Protein AF-A0A812MDK9-F1 (afdb_monomer_lite)

Sequence (160 aa):
MVHLILVFAVFWLPCDARPSPKYFSSGDKAKYAACGFDVWAAVNSIGFAGLSINAASKECKGADSPLKKTVCASAVAGTHAALADVASFLSSSASDCAKDLNNQAYCAADSSGLVSGLANIATASAAMHAVCEKSAARFSVKSELGIDVRRLTELRRLQQ

Secondary structure (DSSP, 8-state):
-HHHHHHHHHHHGGGS-PPPPS---HHHHHHHHHHHHHHHHHHHHHHHHHHHHHHHHHHTTT--SHHHHHHHHHHHHHHHHHHHHHHHHHHHHHHHSSSS--HHHHHHHHHHHHHHHHHHHHHHHHHHHHHHHHHHHHHHHHHHTT--HHHHHHHHHTT-

Foldseek 3Di:
DVVVVVCCCVLVVVVPDPDDPPDDDPVLVVLQVLLVVLSVLLVVLVVQLVVLVVQLVVLVPPPPDPLSVLLNLLSVLSNLLSVLSNQLSVLSSVQSVDPDHDVVSNVSNVVSNVSSVVSVVSNVVSVVVSVVVVVVVVVVVCVVVVVPPVVVVVVVVVVD

Structure (mmCIF, N/CA/C/O backbone):
data_AF-A0A812MDK9-F1
#
_entry.id   AF-A0A812MDK9-F1
#
loop_
_atom_site.group_PDB
_atom_site.id
_atom_site.type_symbol
_atom_site.label_atom_id
_atom_site.label_alt_id
_atom_site.label_comp_id
_atom_site.label_asym_id
_atom_site.label_entity_id
_atom_site.label_seq_id
_atom_site.pdbx_PDB_ins_code
_atom_site.Cartn_x
_atom_site.Cartn_y
_atom_site.Cartn_z
_atom_site.occupancy
_atom_site.B_iso_or_equiv
_atom_site.auth_seq_id
_atom_site.auth_comp_id
_atom_site.auth_asym_id
_atom_site.auth_atom_id
_atom_site.pdbx_PDB_model_num
ATOM 1 N N . MET A 1 1 ? 21.153 -3.212 15.590 1.00 46.81 1 MET A N 1
ATOM 2 C CA . MET A 1 1 ? 21.837 -2.217 14.728 1.00 46.81 1 MET A CA 1
ATOM 3 C C . MET A 1 1 ? 22.269 -2.833 13.397 1.00 46.81 1 MET A C 1
ATOM 5 O O . MET A 1 1 ? 21.856 -2.324 12.368 1.00 46.81 1 MET A O 1
ATOM 9 N N . VAL A 1 2 ? 22.956 -3.982 13.392 1.00 45.78 2 VAL A N 1
ATOM 10 C CA . VAL A 1 2 ? 23.361 -4.711 12.163 1.00 45.78 2 VAL A CA 1
ATOM 11 C C . VAL A 1 2 ? 22.180 -5.109 11.255 1.00 45.78 2 VAL A C 1
ATOM 13 O O . VAL A 1 2 ? 22.263 -4.953 10.044 1.00 45.78 2 VAL A O 1
ATOM 16 N N . HIS A 1 3 ? 21.037 -5.514 11.824 1.00 40.34 3 HIS A N 1
ATOM 17 C CA . HIS A 1 3 ? 19.827 -5.818 11.041 1.00 40.34 3 HIS A CA 1
ATOM 18 C C . HIS A 1 3 ? 19.215 -4.598 10.332 1.00 40.34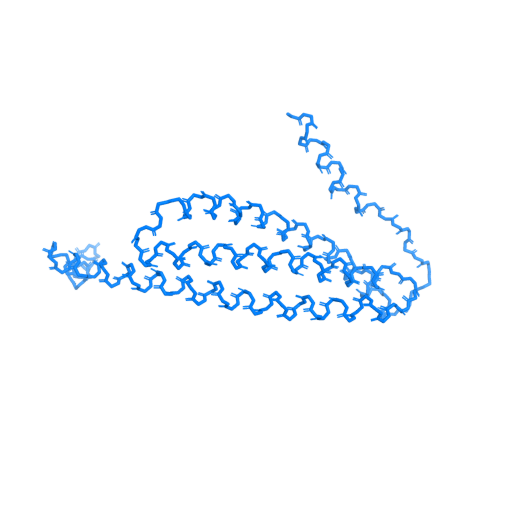 3 HIS A C 1
ATOM 20 O O . HIS A 1 3 ? 18.627 -4.750 9.268 1.00 40.34 3 HIS A O 1
ATOM 26 N N . LEU A 1 4 ? 19.373 -3.390 10.885 1.00 43.44 4 LEU A N 1
ATOM 27 C CA . LEU A 1 4 ? 18.861 -2.163 10.268 1.00 43.44 4 LEU A CA 1
ATOM 28 C C . LEU A 1 4 ? 19.761 -1.719 9.106 1.00 43.44 4 LEU A C 1
ATOM 30 O O . LEU A 1 4 ? 19.262 -1.252 8.092 1.00 43.44 4 LEU A O 1
ATOM 34 N N . ILE A 1 5 ? 21.076 -1.938 9.230 1.00 53.66 5 ILE A N 1
ATOM 35 C CA . ILE A 1 5 ? 22.069 -1.675 8.178 1.00 53.66 5 ILE A CA 1
ATOM 36 C C . ILE A 1 5 ? 21.904 -2.661 7.016 1.00 53.66 5 ILE A C 1
ATOM 38 O O . ILE A 1 5 ? 22.004 -2.251 5.869 1.00 53.66 5 ILE A O 1
ATOM 42 N N . LEU A 1 6 ? 21.598 -3.935 7.288 1.00 46.38 6 LEU A N 1
ATOM 43 C CA . LEU A 1 6 ? 21.325 -4.927 6.241 1.00 46.38 6 LEU A CA 1
ATOM 44 C C . LEU A 1 6 ? 20.012 -4.659 5.506 1.00 46.38 6 LEU A C 1
ATOM 46 O O . LEU A 1 6 ? 19.969 -4.826 4.296 1.00 46.38 6 LEU A O 1
ATOM 50 N N . VAL A 1 7 ? 18.962 -4.206 6.197 1.00 55.12 7 VAL A N 1
ATOM 51 C CA . VAL A 1 7 ? 17.722 -3.787 5.527 1.00 55.12 7 VAL A CA 1
ATOM 52 C C . VAL A 1 7 ? 17.956 -2.509 4.733 1.00 55.12 7 VAL A C 1
ATOM 54 O O . VAL A 1 7 ? 17.539 -2.462 3.591 1.00 55.12 7 VAL A O 1
ATOM 57 N N . PHE A 1 8 ? 18.686 -1.518 5.255 1.00 49.09 8 PHE A N 1
ATOM 58 C CA . PHE A 1 8 ? 19.074 -0.350 4.457 1.00 49.09 8 PHE A CA 1
ATOM 59 C C . PHE A 1 8 ? 19.920 -0.751 3.249 1.00 49.09 8 PHE A C 1
ATOM 61 O O . PHE A 1 8 ? 19.627 -0.306 2.157 1.00 49.09 8 PHE A O 1
ATOM 68 N N . ALA A 1 9 ? 20.903 -1.638 3.391 1.00 47.28 9 ALA A N 1
ATOM 69 C CA . ALA A 1 9 ? 21.694 -2.109 2.263 1.00 47.28 9 ALA A CA 1
ATOM 70 C C . ALA A 1 9 ? 20.823 -2.868 1.255 1.00 47.28 9 ALA A C 1
ATOM 72 O O . ALA A 1 9 ? 20.830 -2.523 0.093 1.00 47.28 9 ALA A O 1
ATOM 73 N N . VAL A 1 10 ? 19.998 -3.829 1.665 1.00 51.53 10 VAL A N 1
ATOM 74 C CA . VAL A 1 10 ? 19.169 -4.634 0.745 1.00 51.53 10 VAL A CA 1
ATOM 75 C C . VAL A 1 10 ? 17.960 -3.866 0.199 1.00 51.53 10 VAL A C 1
ATOM 77 O O . VAL A 1 10 ? 17.419 -4.261 -0.825 1.00 51.53 10 VAL A O 1
ATOM 80 N N . PHE A 1 11 ? 17.547 -2.771 0.841 1.00 50.50 11 PHE A N 1
ATOM 81 C CA . PHE A 1 11 ? 16.439 -1.917 0.411 1.00 50.50 11 PHE A CA 1
ATOM 82 C C . PHE A 1 11 ? 16.897 -0.666 -0.367 1.00 50.50 11 PHE A C 1
ATOM 84 O O . PHE A 1 11 ? 16.130 -0.142 -1.168 1.00 50.50 11 PHE A O 1
ATOM 91 N N . TRP A 1 12 ? 18.161 -0.241 -0.226 1.00 46.34 12 TRP A N 1
ATOM 92 C CA . TRP A 1 12 ? 18.809 0.754 -1.100 1.00 46.34 12 TRP A CA 1
ATOM 93 C C . TRP A 1 12 ? 19.612 0.122 -2.255 1.00 46.34 12 TRP A C 1
ATOM 95 O O . TRP A 1 12 ? 19.769 0.768 -3.284 1.00 46.34 12 TRP A O 1
ATOM 105 N N . LEU A 1 13 ? 20.066 -1.137 -2.149 1.00 42.84 13 LEU A N 1
ATOM 106 C CA . LEU A 1 13 ? 20.719 -1.878 -3.245 1.00 42.84 13 LEU A CA 1
ATOM 107 C C . LEU A 1 13 ? 19.792 -2.489 -4.323 1.00 42.84 13 LEU A C 1
ATOM 109 O O . LEU A 1 13 ? 20.338 -2.856 -5.361 1.00 42.84 13 LEU A O 1
ATOM 113 N N . PRO A 1 14 ? 18.446 -2.589 -4.225 1.00 51.38 14 PRO A N 1
ATOM 114 C CA . PRO A 1 14 ? 17.649 -2.914 -5.404 1.00 51.38 14 PRO A CA 1
ATOM 115 C C . PRO A 1 14 ? 17.509 -1.685 -6.321 1.00 51.38 14 PRO A C 1
ATOM 117 O O . PRO A 1 14 ? 17.055 -1.823 -7.452 1.00 51.38 14 PRO A O 1
ATOM 120 N N . CYS A 1 15 ? 17.941 -0.499 -5.862 1.00 46.62 15 CYS A N 1
ATOM 121 C CA . CYS A 1 15 ? 18.088 0.708 -6.671 1.00 46.62 15 CYS A CA 1
ATOM 122 C C . CYS A 1 15 ? 19.449 0.806 -7.386 1.00 46.62 15 CYS A C 1
ATOM 124 O O . CYS A 1 15 ? 19.679 1.798 -8.079 1.00 46.62 15 CYS A O 1
ATOM 126 N N . ASP A 1 16 ? 20.334 -0.196 -7.292 1.00 47.00 16 ASP A N 1
ATOM 127 C CA . ASP A 1 16 ? 21.502 -0.278 -8.176 1.00 47.00 16 ASP A CA 1
ATOM 128 C C . ASP A 1 16 ? 21.090 -0.870 -9.530 1.00 47.00 16 ASP A C 1
ATOM 130 O O . ASP A 1 16 ? 21.173 -2.066 -9.812 1.00 47.00 16 ASP A O 1
ATOM 134 N N . ALA A 1 17 ? 20.572 0.033 -10.360 1.00 46.22 17 ALA A N 1
ATOM 135 C CA . ALA A 1 17 ? 20.965 0.165 -11.751 1.00 46.22 17 ALA A CA 1
ATOM 136 C C . ALA A 1 17 ? 21.254 -1.154 -12.490 1.00 46.22 17 ALA A C 1
ATOM 138 O O . ALA A 1 17 ? 22.406 -1.512 -12.751 1.00 46.22 17 ALA A O 1
ATOM 139 N N . ARG A 1 18 ? 20.207 -1.767 -13.062 1.00 50.50 18 ARG A N 1
ATOM 140 C CA . ARG A 1 18 ? 20.432 -2.251 -14.429 1.00 50.50 18 ARG A CA 1
ATOM 141 C C . ARG A 1 18 ? 20.890 -1.033 -15.247 1.00 50.50 18 ARG A C 1
ATOM 143 O O . ARG A 1 18 ? 20.230 0.009 -15.181 1.00 50.50 18 ARG A O 1
ATOM 150 N N . PRO A 1 19 ? 22.023 -1.110 -15.966 1.00 52.03 19 PRO A N 1
ATOM 151 C CA . PRO A 1 19 ? 22.469 -0.004 -16.796 1.00 52.03 19 PRO A CA 1
ATOM 152 C C . PRO A 1 19 ? 21.359 0.319 -17.793 1.00 52.03 19 PRO A C 1
ATOM 154 O O . PRO A 1 19 ? 20.877 -0.575 -18.494 1.00 52.03 19 PRO A O 1
ATOM 157 N N . SER A 1 20 ? 20.933 1.583 -17.829 1.00 51.78 20 SER A N 1
ATOM 158 C CA . SER A 1 20 ? 19.948 2.050 -18.798 1.00 51.78 20 SER A CA 1
ATOM 159 C C . SER A 1 20 ? 20.469 1.738 -20.209 1.00 51.78 20 SER A C 1
ATOM 161 O O . SER A 1 20 ? 21.598 2.118 -20.548 1.00 51.78 20 SER A O 1
ATOM 163 N N . PRO A 1 21 ? 19.718 0.987 -21.040 1.00 53.81 21 PRO A N 1
ATOM 164 C CA . PRO A 1 21 ? 20.142 0.738 -22.408 1.00 53.81 21 PRO A CA 1
ATOM 165 C C . PRO A 1 21 ? 20.409 2.069 -23.124 1.00 53.81 21 PRO A C 1
ATOM 167 O O . PRO A 1 21 ? 19.629 3.008 -23.024 1.00 53.81 21 PRO A O 1
ATOM 170 N N . LYS A 1 22 ? 21.530 2.183 -23.845 1.00 54.38 22 LYS A N 1
ATOM 171 C CA . LYS A 1 22 ? 21.982 3.455 -24.445 1.00 54.38 22 LYS A CA 1
ATOM 172 C C . LYS A 1 22 ? 21.163 3.927 -25.664 1.00 54.38 22 LYS A C 1
ATOM 174 O O . LYS A 1 22 ? 21.521 4.926 -26.277 1.00 54.38 22 LYS A O 1
ATOM 179 N N . TYR A 1 23 ? 20.063 3.249 -25.989 1.00 54.84 23 TYR A N 1
ATOM 180 C CA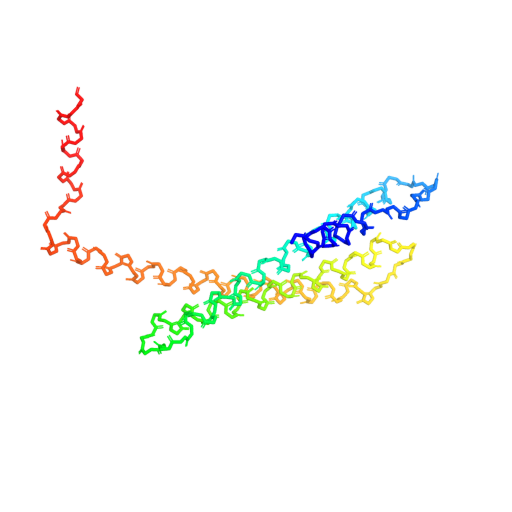 . TYR A 1 23 ? 19.145 3.594 -27.075 1.00 54.84 23 TYR A CA 1
ATOM 181 C C . TYR A 1 23 ? 17.735 3.715 -26.492 1.00 54.84 23 TYR A C 1
ATOM 183 O O . TYR A 1 23 ? 17.098 2.703 -26.227 1.00 54.84 23 TYR A O 1
ATOM 191 N N . PHE A 1 24 ? 17.282 4.940 -26.222 1.00 57.41 24 PHE A N 1
ATOM 192 C CA . PHE A 1 24 ? 15.974 5.209 -25.614 1.00 57.41 24 PHE A CA 1
ATOM 193 C C . PHE A 1 24 ? 15.177 6.165 -26.493 1.00 57.41 24 PHE A C 1
ATOM 195 O O . PHE A 1 24 ? 15.600 7.309 -26.689 1.00 57.41 24 PHE A O 1
ATOM 202 N N . SER A 1 25 ? 14.011 5.717 -26.954 1.00 70.69 25 SER A N 1
ATOM 203 C CA . SER A 1 25 ? 12.950 6.603 -27.429 1.00 70.69 25 SER A CA 1
ATOM 204 C C . SER A 1 25 ? 12.348 7.371 -26.239 1.00 70.69 25 SER A C 1
ATOM 206 O O . SER A 1 25 ? 12.536 6.989 -25.080 1.00 70.69 25 SER A O 1
ATOM 208 N N . SER A 1 26 ? 11.622 8.466 -26.482 1.00 65.56 26 SER A N 1
ATOM 209 C CA . SER A 1 26 ? 10.992 9.262 -25.412 1.00 65.56 26 SER A CA 1
ATOM 210 C C . SER A 1 26 ? 10.030 8.438 -24.542 1.00 65.56 26 SER A C 1
ATOM 212 O O . SER A 1 26 ? 9.932 8.693 -23.344 1.00 65.56 26 SER A O 1
ATOM 214 N N . GLY A 1 27 ? 9.368 7.427 -25.121 1.00 69.19 27 GLY A N 1
ATOM 215 C CA . GLY A 1 27 ? 8.445 6.536 -24.408 1.00 69.19 27 GLY A CA 1
ATOM 216 C C . GLY A 1 27 ? 9.139 5.600 -23.418 1.00 69.19 27 GLY A C 1
ATOM 217 O O . GLY A 1 27 ? 8.662 5.424 -22.301 1.00 69.19 27 GLY A O 1
ATOM 218 N N . ASP A 1 28 ? 10.314 5.079 -23.771 1.00 71.75 28 ASP A N 1
ATOM 219 C CA . ASP A 1 28 ? 11.039 4.135 -22.919 1.00 71.75 28 ASP A CA 1
ATOM 220 C C . ASP A 1 28 ? 11.487 4.811 -21.611 1.00 71.75 28 ASP A C 1
ATOM 222 O O . ASP A 1 28 ? 11.456 4.185 -20.550 1.00 71.75 28 ASP A O 1
ATOM 226 N N . LYS A 1 29 ? 11.848 6.114 -21.661 1.00 72.19 29 LYS A N 1
ATOM 227 C CA . LYS A 1 29 ? 12.413 6.887 -20.521 1.00 72.19 29 LYS A CA 1
ATOM 228 C C . LYS A 1 29 ? 11.425 6.933 -19.368 1.00 72.19 29 LYS A C 1
ATOM 230 O O . LYS A 1 29 ? 11.816 6.759 -18.216 1.00 72.19 29 LYS A O 1
ATOM 235 N N . ALA A 1 30 ? 10.156 7.132 -19.708 1.00 76.19 30 ALA A N 1
ATOM 236 C CA . ALA A 1 30 ? 9.063 7.165 -18.755 1.00 76.19 30 ALA A CA 1
ATOM 237 C C . ALA A 1 30 ? 8.821 5.788 -18.124 1.00 76.19 30 ALA A C 1
ATOM 239 O O . ALA A 1 30 ? 8.701 5.710 -16.905 1.00 76.19 30 ALA A O 1
ATOM 240 N N . LYS A 1 31 ? 8.836 4.705 -18.916 1.00 74.81 31 LYS A N 1
ATOM 241 C CA . LYS A 1 31 ? 8.641 3.336 -18.404 1.00 74.81 31 LYS A CA 1
ATOM 242 C C . LYS A 1 31 ? 9.725 2.936 -17.407 1.00 74.81 31 LYS A C 1
ATOM 244 O O . LYS A 1 31 ? 9.437 2.406 -16.341 1.00 74.81 31 LYS A O 1
ATOM 249 N N . TYR A 1 32 ? 10.977 3.265 -17.715 1.00 75.12 32 TYR A N 1
ATOM 250 C CA . TYR A 1 32 ? 12.093 2.935 -16.832 1.00 75.12 32 TYR A CA 1
ATOM 251 C C . TYR A 1 32 ? 12.058 3.716 -15.511 1.00 75.12 32 TYR A C 1
ATOM 253 O O . TYR A 1 32 ? 12.397 3.176 -14.461 1.00 75.12 32 TYR A O 1
ATOM 261 N N . ALA A 1 33 ? 11.630 4.982 -15.549 1.00 81.06 33 ALA A N 1
ATOM 262 C CA . ALA A 1 33 ? 11.407 5.762 -14.335 1.00 81.06 33 ALA A CA 1
ATOM 263 C C . ALA A 1 33 ? 10.227 5.207 -13.517 1.00 81.06 33 ALA A C 1
ATOM 265 O O . ALA A 1 33 ? 10.358 5.054 -12.304 1.00 81.06 33 ALA A O 1
ATOM 266 N N . ALA A 1 34 ? 9.113 4.861 -14.174 1.00 80.44 34 ALA A N 1
ATOM 267 C CA . ALA A 1 34 ? 7.936 4.259 -13.541 1.00 80.44 34 ALA A CA 1
ATOM 268 C C . ALA A 1 34 ? 8.287 2.959 -12.802 1.00 80.44 34 ALA A C 1
ATOM 270 O O . ALA A 1 34 ? 7.982 2.834 -11.623 1.00 80.44 34 ALA A O 1
ATOM 271 N N . CYS A 1 35 ? 9.075 2.086 -13.435 1.00 83.06 35 CYS A N 1
ATOM 272 C CA . CYS A 1 35 ? 9.628 0.870 -12.834 1.00 83.06 35 CYS A CA 1
ATOM 273 C C . CYS A 1 35 ? 10.301 1.122 -11.468 1.00 83.06 35 CYS A C 1
ATOM 275 O O . CYS A 1 35 ? 10.070 0.373 -10.518 1.00 83.06 35 CYS A O 1
ATOM 277 N N . GLY A 1 36 ? 11.107 2.182 -11.337 1.00 81.50 36 GLY A N 1
ATOM 278 C CA . GLY A 1 36 ? 11.749 2.536 -10.067 1.00 81.50 36 GLY A CA 1
ATOM 279 C C . GLY A 1 36 ? 10.765 3.051 -9.012 1.00 81.50 36 GLY A C 1
ATOM 280 O O . GLY A 1 36 ? 10.874 2.700 -7.835 1.00 81.50 36 GLY A O 1
ATOM 281 N N . PHE A 1 37 ? 9.781 3.851 -9.429 1.00 85.00 37 PHE A N 1
ATOM 282 C CA . PHE A 1 37 ? 8.730 4.338 -8.535 1.00 85.00 37 PHE A CA 1
ATOM 283 C C . PHE A 1 37 ? 7.820 3.213 -8.040 1.00 85.00 37 PHE A C 1
ATOM 285 O O . PHE A 1 37 ? 7.472 3.213 -6.861 1.00 85.00 37 PHE A O 1
ATOM 292 N N . ASP A 1 38 ? 7.503 2.234 -8.886 1.00 84.81 38 ASP A N 1
ATOM 293 C CA . ASP A 1 38 ? 6.690 1.077 -8.514 1.00 84.81 38 ASP A CA 1
ATOM 294 C C . ASP A 1 38 ? 7.381 0.225 -7.444 1.00 84.81 38 ASP A C 1
ATOM 296 O O . ASP A 1 38 ? 6.761 -0.143 -6.448 1.00 84.81 38 ASP A O 1
ATOM 300 N N . VAL A 1 39 ? 8.687 -0.037 -7.570 1.00 83.06 39 VAL A N 1
ATOM 301 C CA . VAL A 1 39 ? 9.443 -0.781 -6.541 1.00 83.06 39 VAL A CA 1
ATOM 302 C C . VAL A 1 39 ? 9.438 -0.037 -5.206 1.00 83.06 39 VAL A C 1
ATOM 304 O O . VAL A 1 39 ? 9.237 -0.642 -4.149 1.00 83.06 39 VAL A O 1
ATOM 307 N N . TRP A 1 40 ? 9.636 1.281 -5.234 1.00 86.12 40 TRP A N 1
ATOM 308 C CA . TRP A 1 40 ? 9.583 2.097 -4.023 1.00 86.12 40 TRP A CA 1
ATOM 309 C C . TRP A 1 40 ? 8.183 2.095 -3.394 1.00 86.12 40 TRP A C 1
ATOM 311 O O . TRP A 1 40 ? 8.048 1.895 -2.182 1.00 86.12 40 TRP A O 1
ATOM 321 N N . ALA A 1 41 ? 7.141 2.255 -4.214 1.00 86.31 41 ALA A N 1
ATOM 322 C CA . ALA A 1 41 ? 5.751 2.214 -3.779 1.00 86.31 41 ALA A CA 1
ATOM 323 C C . ALA A 1 41 ? 5.399 0.853 -3.165 1.00 86.31 41 ALA A C 1
ATOM 325 O O . ALA A 1 41 ? 4.798 0.810 -2.091 1.00 86.31 41 ALA A O 1
ATOM 326 N N . ALA A 1 42 ? 5.860 -0.247 -3.771 1.00 85.00 42 ALA A N 1
ATOM 327 C CA . ALA A 1 42 ? 5.692 -1.593 -3.237 1.00 85.00 42 ALA A CA 1
ATOM 328 C C . ALA A 1 42 ? 6.236 -1.694 -1.810 1.00 85.00 42 ALA A C 1
ATOM 330 O O . ALA A 1 42 ? 5.545 -2.171 -0.912 1.00 85.00 42 ALA A O 1
ATOM 331 N N . VAL A 1 43 ? 7.444 -1.201 -1.540 1.00 86.81 43 VAL A N 1
ATOM 332 C CA . VAL A 1 43 ? 7.988 -1.336 -0.183 1.00 86.81 43 VAL A CA 1
ATOM 333 C C . VAL A 1 43 ? 7.349 -0.383 0.819 1.00 86.81 43 VAL A C 1
ATOM 335 O O . VAL A 1 43 ? 7.154 -0.769 1.975 1.00 86.81 43 VAL A O 1
ATOM 338 N N . ASN A 1 44 ? 6.929 0.810 0.400 1.00 88.25 44 ASN A N 1
ATOM 339 C CA . ASN A 1 44 ? 6.092 1.648 1.254 1.00 88.25 44 ASN A CA 1
ATOM 340 C C . ASN A 1 44 ? 4.798 0.911 1.661 1.00 88.25 44 ASN A C 1
ATOM 342 O O . ASN A 1 44 ? 4.427 0.913 2.839 1.00 88.25 44 ASN A O 1
ATOM 346 N N . SER A 1 45 ? 4.169 0.200 0.721 1.00 88.19 45 SER A N 1
ATOM 347 C CA . SER A 1 45 ? 2.991 -0.630 0.992 1.00 88.19 45 SER A CA 1
ATOM 348 C C . SER A 1 45 ? 3.294 -1.806 1.925 1.00 88.19 45 SER A C 1
ATOM 350 O O . SER A 1 45 ? 2.494 -2.080 2.818 1.00 88.19 45 SER A O 1
ATOM 352 N N . ILE A 1 46 ? 4.465 -2.451 1.828 1.00 89.44 46 ILE A N 1
ATOM 353 C CA . ILE A 1 46 ? 4.898 -3.480 2.799 1.00 89.44 46 ILE A CA 1
ATOM 354 C C . ILE A 1 46 ? 5.013 -2.886 4.210 1.00 89.44 46 ILE A C 1
ATOM 356 O O . ILE A 1 46 ? 4.550 -3.489 5.182 1.00 89.44 46 ILE A O 1
ATOM 360 N N . GLY A 1 47 ? 5.602 -1.693 4.337 1.00 89.81 47 GLY A N 1
ATOM 361 C CA . GLY A 1 47 ? 5.708 -0.989 5.616 1.00 89.81 47 GLY A CA 1
ATOM 362 C C . GLY A 1 47 ? 4.335 -0.714 6.232 1.00 89.81 47 GLY A C 1
ATOM 363 O O . GLY A 1 47 ? 4.089 -1.041 7.397 1.00 89.81 47 GLY A O 1
ATOM 364 N N . PHE A 1 48 ? 3.408 -0.186 5.433 1.00 87.75 48 PHE A N 1
ATOM 365 C CA . PHE A 1 48 ? 2.031 0.057 5.859 1.00 87.75 48 PHE A CA 1
ATOM 366 C C . PHE A 1 48 ? 1.274 -1.237 6.206 1.00 87.75 48 PHE A C 1
ATOM 368 O O . PHE A 1 48 ? 0.549 -1.273 7.206 1.00 87.75 48 PHE A O 1
ATOM 375 N N . ALA A 1 49 ? 1.484 -2.321 5.452 1.00 87.94 49 ALA A N 1
ATOM 376 C CA . ALA A 1 49 ? 0.918 -3.634 5.755 1.00 87.94 49 ALA A CA 1
ATOM 377 C C . ALA A 1 49 ? 1.363 -4.115 7.145 1.00 87.94 49 ALA A C 1
ATOM 379 O O . ALA A 1 49 ? 0.534 -4.541 7.948 1.00 87.94 49 ALA A O 1
ATOM 380 N N . GLY A 1 50 ? 2.652 -3.973 7.472 1.00 88.44 50 GLY A N 1
ATOM 381 C CA . GLY A 1 50 ? 3.193 -4.335 8.785 1.00 88.44 50 GLY A CA 1
ATOM 382 C C . GLY A 1 50 ? 2.558 -3.548 9.937 1.00 88.44 50 GLY A C 1
ATOM 383 O O . GLY A 1 50 ? 2.184 -4.128 10.961 1.00 88.44 50 GLY A O 1
ATOM 384 N N . LEU A 1 51 ? 2.371 -2.236 9.761 1.00 89.19 51 LEU A N 1
ATOM 385 C CA . LEU A 1 51 ? 1.682 -1.393 10.745 1.00 89.19 51 LEU A CA 1
ATOM 386 C C . LEU A 1 51 ? 0.220 -1.819 10.926 1.00 89.19 51 LEU A C 1
ATOM 388 O O . LEU A 1 51 ? -0.256 -1.929 12.058 1.00 89.19 51 LEU A O 1
ATOM 392 N N . SER A 1 52 ? -0.463 -2.114 9.822 1.00 86.31 52 SER A N 1
ATOM 393 C CA . SER A 1 52 ? -1.864 -2.540 9.809 1.00 86.31 52 SER A CA 1
ATOM 394 C C . SER A 1 52 ? -2.061 -3.909 10.471 1.00 86.31 52 SER A C 1
ATOM 396 O O . SER A 1 52 ? -3.013 -4.082 11.227 1.00 86.31 52 SER A O 1
ATOM 398 N N . ILE A 1 53 ? -1.129 -4.857 10.300 1.00 88.56 53 ILE A N 1
ATOM 399 C CA . ILE A 1 53 ? -1.148 -6.160 10.997 1.00 88.56 53 ILE A CA 1
ATOM 400 C C . ILE A 1 53 ? -0.975 -5.976 12.508 1.00 88.56 53 ILE A C 1
ATOM 402 O O . ILE A 1 53 ? -1.683 -6.599 13.307 1.00 88.56 53 ILE A O 1
ATOM 406 N N . ASN A 1 54 ? -0.041 -5.117 12.923 1.00 90.06 54 ASN A N 1
ATOM 407 C CA . ASN A 1 54 ? 0.185 -4.831 14.338 1.00 90.06 54 ASN A CA 1
ATOM 408 C C . ASN A 1 54 ? -1.034 -4.150 14.981 1.00 90.06 54 ASN A C 1
ATOM 410 O O . ASN A 1 54 ? -1.394 -4.475 16.113 1.00 90.06 54 ASN A O 1
ATOM 414 N N . ALA A 1 55 ? -1.695 -3.245 14.255 1.00 85.19 55 ALA A N 1
ATOM 415 C CA . ALA A 1 55 ? -2.953 -2.643 14.686 1.00 85.19 55 ALA A CA 1
ATOM 416 C C . ALA A 1 55 ? -4.075 -3.692 14.773 1.00 85.19 55 ALA A C 1
ATOM 418 O O . ALA A 1 55 ? -4.688 -3.836 15.830 1.00 85.19 55 ALA A O 1
ATOM 419 N N . ALA A 1 56 ? -4.275 -4.504 13.729 1.00 85.69 56 ALA A N 1
ATOM 420 C CA . ALA A 1 56 ? -5.273 -5.576 13.709 1.00 85.69 56 ALA A CA 1
ATOM 421 C C . ALA A 1 56 ? -5.104 -6.536 14.898 1.00 85.69 56 ALA A C 1
ATOM 423 O O . ALA A 1 56 ? -6.060 -6.847 15.602 1.00 85.69 56 ALA A O 1
ATOM 424 N N . SER A 1 57 ? -3.868 -6.932 15.202 1.00 87.56 57 SER A N 1
ATOM 425 C CA . SER A 1 57 ? -3.561 -7.849 16.310 1.00 87.56 57 SER A CA 1
ATOM 426 C C . SER A 1 57 ? -3.971 -7.315 17.690 1.00 87.56 57 SER A C 1
ATOM 428 O O . SER A 1 57 ? -4.172 -8.102 18.619 1.00 87.56 57 SER A O 1
ATOM 430 N N . LYS A 1 58 ? -4.080 -5.990 17.846 1.00 86.62 58 LYS A N 1
ATOM 431 C CA . LYS A 1 58 ? -4.511 -5.331 19.087 1.00 86.62 58 LYS A CA 1
ATOM 432 C C . LYS A 1 58 ? -6.013 -5.069 19.095 1.00 86.62 58 LYS A C 1
ATOM 434 O O . LYS A 1 58 ? -6.668 -5.400 20.077 1.00 86.62 58 LYS A O 1
ATOM 439 N N . GLU A 1 59 ? -6.554 -4.540 18.002 1.00 83.12 59 GLU A N 1
ATOM 440 C CA . GLU A 1 59 ? -7.970 -4.158 17.898 1.00 83.12 59 GLU A CA 1
ATOM 441 C C . GLU A 1 59 ? -8.910 -5.371 17.808 1.00 83.12 59 GLU A C 1
ATOM 443 O O . GLU A 1 59 ? -10.054 -5.314 18.256 1.00 83.12 59 GLU A O 1
ATOM 448 N N . CYS A 1 60 ? -8.426 -6.502 17.285 1.00 83.81 60 CYS A N 1
ATOM 449 C CA . CYS A 1 60 ? -9.202 -7.739 17.196 1.00 83.81 60 CYS A CA 1
ATOM 450 C C . CYS A 1 60 ? -9.265 -8.530 18.518 1.00 83.81 60 CYS A C 1
ATOM 452 O O . CYS A 1 60 ? -10.084 -9.442 18.644 1.00 83.81 60 CYS A O 1
ATOM 454 N N . LYS A 1 61 ? -8.430 -8.213 19.521 1.00 83.69 61 LYS A N 1
ATOM 455 C CA . LYS A 1 61 ? -8.475 -8.883 20.833 1.00 83.69 61 LYS A CA 1
ATOM 456 C C . LYS A 1 61 ? -9.593 -8.293 21.699 1.00 83.69 61 LYS A C 1
ATOM 458 O O . LYS A 1 61 ? -9.562 -7.116 22.047 1.00 83.69 61 LYS A O 1
ATOM 463 N N . GLY A 1 62 ? -10.562 -9.125 22.092 1.00 71.75 62 GLY A N 1
ATOM 464 C CA . GLY A 1 62 ? -11.687 -8.702 22.943 1.00 71.75 62 GLY A CA 1
ATOM 465 C C . GLY A 1 62 ? -12.692 -7.809 22.207 1.00 71.75 62 GLY A C 1
ATOM 466 O O . GLY A 1 62 ? -13.086 -6.747 22.703 1.00 71.75 62 GLY A O 1
ATOM 467 N N . ALA A 1 63 ? -13.053 -8.200 20.981 1.00 66.88 63 ALA A N 1
ATOM 468 C CA . ALA A 1 63 ? -14.036 -7.507 20.152 1.00 66.88 63 ALA A CA 1
ATOM 469 C C . ALA A 1 63 ? -15.481 -7.804 20.609 1.00 66.88 63 ALA A C 1
ATOM 471 O O . ALA A 1 63 ? -16.275 -8.387 19.869 1.00 66.88 63 ALA A O 1
ATOM 472 N N . ASP A 1 64 ? -15.816 -7.393 21.833 1.00 72.75 64 ASP A N 1
ATOM 473 C CA . ASP A 1 64 ? -17.157 -7.566 22.416 1.00 72.75 64 ASP A CA 1
ATOM 474 C C . ASP A 1 64 ? -18.155 -6.507 21.920 1.00 72.75 64 ASP A C 1
ATOM 476 O O . ASP A 1 64 ? -19.363 -6.729 21.910 1.00 72.75 64 ASP A O 1
ATOM 480 N N . SER A 1 65 ? -17.660 -5.358 21.446 1.00 77.56 65 SER A N 1
ATOM 481 C CA . SER A 1 65 ? -18.482 -4.267 20.909 1.00 77.56 65 SER A CA 1
ATOM 482 C C . SER A 1 65 ? -18.527 -4.288 19.371 1.00 77.56 65 SER A C 1
ATOM 484 O O . SER A 1 65 ? -17.494 -4.542 18.740 1.00 77.56 65 SER A O 1
ATOM 486 N N . PRO A 1 66 ? -19.665 -3.939 18.734 1.00 76.19 66 PRO A N 1
ATOM 487 C CA . PRO A 1 66 ? -19.782 -3.868 17.268 1.00 76.19 66 PRO A CA 1
ATOM 488 C C . PRO A 1 66 ? -18.777 -2.883 16.642 1.00 76.19 66 PRO A C 1
ATOM 490 O O . PRO A 1 66 ? -18.218 -3.140 15.575 1.00 76.19 66 PRO A O 1
ATOM 493 N N . LEU A 1 67 ? -18.453 -1.813 17.368 1.00 77.38 67 LEU A N 1
ATOM 494 C CA . LEU A 1 67 ? -17.430 -0.823 17.021 1.00 77.38 67 LEU A CA 1
ATOM 495 C C . LEU A 1 67 ? -16.018 -1.432 16.937 1.00 77.38 67 LEU A C 1
ATOM 497 O O . LEU A 1 67 ? -15.258 -1.139 16.023 1.00 77.38 67 LEU A O 1
ATOM 501 N N . LYS A 1 68 ? -15.660 -2.342 17.850 1.00 80.19 68 LYS A N 1
ATOM 502 C CA . LYS A 1 68 ? -14.357 -3.027 17.800 1.00 80.19 68 LYS A CA 1
ATOM 503 C C . LYS A 1 68 ? -14.286 -4.036 16.658 1.00 80.19 68 LYS A C 1
ATOM 505 O O . LYS A 1 68 ? -13.243 -4.168 16.027 1.00 80.19 68 LYS A O 1
ATOM 510 N N . LYS A 1 69 ? -15.394 -4.720 16.350 1.00 81.88 69 LYS A N 1
ATOM 511 C CA . LYS A 1 69 ? -15.462 -5.639 15.201 1.00 81.88 69 LYS A CA 1
ATOM 512 C C . LYS A 1 69 ? -15.275 -4.907 13.873 1.00 81.88 69 LYS A C 1
ATOM 514 O O . LYS A 1 69 ? -14.540 -5.398 13.025 1.00 81.88 69 LYS A O 1
ATOM 519 N N . THR A 1 70 ? -15.884 -3.733 13.709 1.00 82.44 70 THR A N 1
ATOM 520 C CA . THR A 1 70 ? -15.720 -2.914 12.494 1.00 82.44 70 THR A CA 1
ATOM 521 C C . THR A 1 70 ? -14.303 -2.354 12.358 1.00 82.44 70 THR A C 1
ATOM 523 O O . THR A 1 70 ? -13.750 -2.388 11.262 1.00 82.44 70 THR A O 1
ATOM 526 N N . VAL A 1 71 ? -13.671 -1.934 13.459 1.00 83.50 71 VAL A N 1
ATOM 527 C CA . VAL A 1 71 ? -12.260 -1.493 13.468 1.00 83.50 71 VAL A CA 1
ATOM 528 C C . VAL A 1 71 ? -11.289 -2.653 13.201 1.00 83.50 71 VAL A C 1
ATOM 530 O O . VAL A 1 71 ? -10.321 -2.500 12.464 1.00 83.50 71 VAL A O 1
ATOM 533 N N . CYS A 1 72 ? -11.551 -3.841 13.744 1.00 86.69 72 CYS A N 1
ATOM 534 C CA . CYS A 1 72 ? -10.778 -5.043 13.428 1.00 86.69 72 CYS A CA 1
ATOM 535 C C . CYS A 1 72 ? -10.911 -5.419 11.941 1.00 86.69 72 CYS A C 1
ATOM 537 O O . CYS A 1 72 ? -9.909 -5.653 11.265 1.00 86.69 72 CYS A O 1
ATOM 539 N N . ALA A 1 73 ? -12.137 -5.421 11.408 1.00 84.00 73 ALA A N 1
ATOM 540 C CA . ALA A 1 73 ? -12.393 -5.707 10.000 1.00 84.00 73 ALA A CA 1
ATOM 541 C C . ALA A 1 73 ? -11.735 -4.678 9.068 1.00 84.00 73 ALA A C 1
ATOM 543 O O . ALA A 1 73 ? -11.196 -5.065 8.033 1.00 84.00 73 ALA A O 1
ATOM 544 N N . SER A 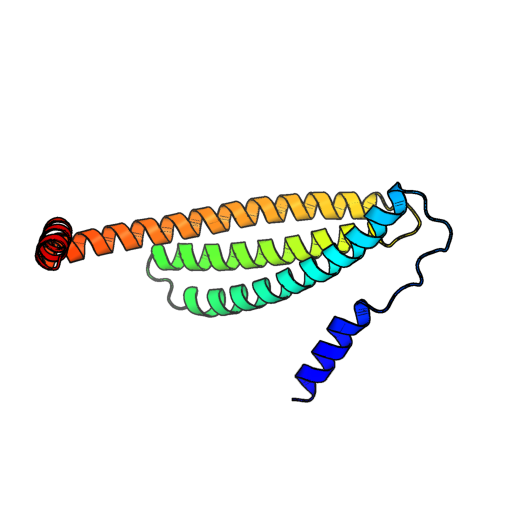1 74 ? -11.714 -3.393 9.441 1.00 86.12 74 SER A N 1
ATOM 545 C CA . SER A 1 74 ? -11.034 -2.356 8.657 1.00 86.12 74 SER A CA 1
ATOM 546 C C . SER A 1 74 ? -9.520 -2.543 8.648 1.00 86.12 74 SER A C 1
ATOM 548 O O . SER A 1 74 ? -8.899 -2.403 7.600 1.00 86.12 74 SER A O 1
ATOM 550 N N . ALA A 1 75 ? -8.922 -2.932 9.777 1.00 86.25 75 ALA A N 1
ATOM 551 C CA . ALA A 1 75 ? -7.494 -3.218 9.843 1.00 86.25 75 ALA A CA 1
ATOM 552 C C . ALA A 1 75 ? -7.119 -4.421 8.960 1.00 86.25 75 ALA A C 1
ATOM 554 O O . ALA A 1 75 ? -6.133 -4.356 8.233 1.00 86.25 75 ALA A O 1
ATOM 555 N N . VAL A 1 76 ? -7.929 -5.488 8.956 1.00 87.25 76 VAL A N 1
ATOM 556 C CA . VAL A 1 76 ? -7.725 -6.660 8.081 1.00 87.25 76 VAL A CA 1
ATOM 557 C C . VAL A 1 76 ? -7.968 -6.329 6.605 1.00 87.25 76 VAL A C 1
ATOM 559 O O . VAL A 1 76 ? -7.251 -6.822 5.7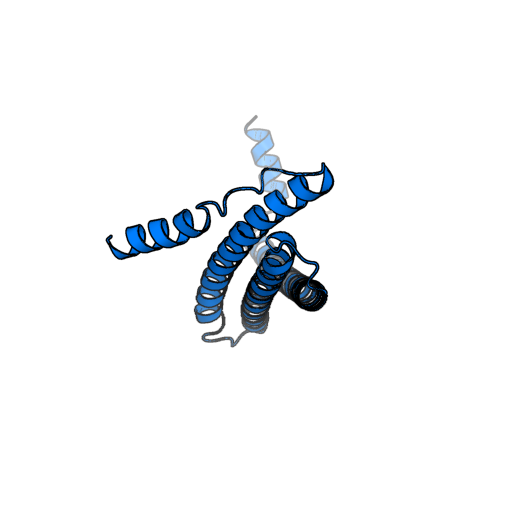36 1.00 87.25 76 VAL A O 1
ATOM 562 N N . ALA A 1 77 ? -8.953 -5.490 6.287 1.00 87.75 77 ALA A N 1
ATOM 563 C CA . ALA A 1 77 ? -9.154 -5.016 4.919 1.00 87.75 77 ALA A CA 1
ATOM 564 C C . ALA A 1 77 ? -7.961 -4.166 4.449 1.00 87.75 77 ALA A C 1
ATOM 566 O O . ALA A 1 77 ? -7.481 -4.351 3.333 1.00 87.75 77 ALA A O 1
ATOM 567 N N . GLY A 1 78 ? -7.418 -3.316 5.325 1.00 84.94 78 GLY A N 1
ATOM 568 C CA . GLY A 1 78 ? -6.242 -2.495 5.043 1.00 84.94 78 GLY A CA 1
ATOM 569 C C . GLY A 1 78 ? -4.970 -3.316 4.823 1.00 84.94 78 GLY A C 1
ATOM 570 O O . GLY A 1 78 ? -4.171 -2.975 3.954 1.00 84.94 78 GLY A O 1
ATOM 571 N N . THR A 1 79 ? -4.787 -4.434 5.538 1.00 87.44 79 THR A N 1
ATOM 572 C CA . THR A 1 79 ? -3.659 -5.345 5.270 1.00 87.44 79 THR A CA 1
ATOM 573 C C . THR A 1 79 ? -3.788 -6.026 3.914 1.00 87.44 79 THR A C 1
ATOM 575 O O . THR A 1 79 ? -2.796 -6.129 3.197 1.00 87.44 79 THR A O 1
ATOM 578 N N . HIS A 1 80 ? -4.995 -6.453 3.533 1.00 88.19 80 HIS A N 1
ATOM 579 C CA . HIS A 1 80 ? -5.238 -7.031 2.211 1.00 88.19 80 HIS A CA 1
ATOM 580 C C . HIS A 1 80 ? -5.039 -6.007 1.094 1.00 88.19 80 HIS A C 1
ATOM 582 O O . HIS A 1 80 ? -4.421 -6.344 0.087 1.00 88.19 80 HIS A O 1
ATOM 588 N N . ALA A 1 81 ? -5.498 -4.766 1.287 1.00 88.50 81 ALA A N 1
ATOM 589 C CA . ALA A 1 81 ? -5.279 -3.679 0.336 1.00 88.50 81 ALA A CA 1
ATOM 590 C C . ALA A 1 81 ? -3.782 -3.462 0.091 1.00 88.50 81 ALA A C 1
ATOM 592 O O . ALA A 1 81 ? -3.320 -3.521 -1.042 1.00 88.50 81 ALA A O 1
ATOM 593 N N . ALA A 1 82 ? -3.008 -3.348 1.171 1.00 88.50 82 ALA A N 1
ATOM 594 C CA . ALA A 1 82 ? -1.571 -3.130 1.098 1.00 88.50 82 ALA A CA 1
ATOM 595 C C . ALA A 1 82 ? -0.828 -4.275 0.391 1.00 88.50 82 ALA A C 1
ATOM 597 O O . ALA A 1 82 ? 0.082 -4.033 -0.395 1.00 88.50 82 ALA A O 1
ATOM 598 N N . LEU A 1 83 ? -1.214 -5.530 0.641 1.00 87.31 83 LEU A N 1
ATOM 599 C CA . LEU A 1 83 ? -0.627 -6.691 -0.039 1.00 87.31 83 LEU A CA 1
ATOM 600 C C . LEU A 1 83 ? -1.006 -6.740 -1.527 1.00 87.31 83 LEU A C 1
ATOM 602 O O . LEU A 1 83 ? -0.171 -7.094 -2.359 1.00 87.31 83 LEU A O 1
ATOM 606 N N . ALA A 1 84 ? -2.238 -6.361 -1.866 1.00 88.38 84 ALA A N 1
ATOM 607 C CA . ALA A 1 84 ? -2.684 -6.249 -3.249 1.00 88.38 84 ALA A CA 1
ATOM 608 C C . ALA A 1 84 ? -1.956 -5.111 -3.986 1.00 88.38 84 ALA A C 1
ATOM 610 O O . ALA A 1 84 ? -1.540 -5.296 -5.128 1.00 88.38 84 ALA A O 1
ATOM 611 N N . ASP A 1 85 ? -1.701 -3.978 -3.328 1.00 87.88 85 ASP A N 1
ATOM 612 C CA . ASP A 1 85 ? -0.862 -2.900 -3.864 1.00 87.88 85 ASP A CA 1
ATOM 613 C C . ASP A 1 85 ? 0.555 -3.397 -4.173 1.00 87.88 85 ASP A C 1
ATOM 615 O O . ASP A 1 85 ? 1.062 -3.171 -5.268 1.00 87.88 85 ASP A O 1
ATOM 619 N N . VAL A 1 86 ? 1.179 -4.148 -3.256 1.00 87.00 86 VAL A N 1
ATOM 620 C CA . VAL A 1 86 ? 2.509 -4.747 -3.482 1.00 87.00 86 VAL A CA 1
ATOM 621 C C . VAL A 1 86 ? 2.512 -5.640 -4.719 1.00 87.00 86 VAL A C 1
ATOM 623 O O . VAL A 1 86 ? 3.408 -5.525 -5.555 1.00 87.00 86 VAL A O 1
ATOM 626 N N . ALA A 1 87 ? 1.514 -6.518 -4.848 1.00 83.81 87 ALA A N 1
ATOM 627 C CA . ALA A 1 87 ? 1.383 -7.398 -6.005 1.00 83.81 87 ALA A CA 1
ATOM 628 C C . ALA A 1 87 ? 1.195 -6.605 -7.307 1.00 83.81 87 ALA A C 1
ATOM 630 O O . ALA A 1 87 ? 1.782 -6.960 -8.331 1.00 83.81 87 ALA A O 1
ATOM 631 N N . SER A 1 88 ? 0.432 -5.512 -7.250 1.00 85.00 88 SER A N 1
ATOM 632 C CA . SER A 1 88 ? 0.179 -4.628 -8.389 1.00 85.00 88 SER A CA 1
ATOM 633 C C . SER A 1 88 ? 1.461 -3.953 -8.856 1.00 85.00 88 SER A C 1
ATOM 635 O O . SER A 1 88 ? 1.871 -4.128 -10.001 1.00 85.00 88 SER A O 1
ATOM 637 N N . PHE A 1 89 ? 2.145 -3.258 -7.946 1.00 85.06 89 PHE A N 1
ATOM 638 C CA . PHE A 1 89 ? 3.373 -2.529 -8.246 1.00 85.06 89 PHE A CA 1
ATOM 639 C C . PHE A 1 89 ? 4.502 -3.455 -8.696 1.00 85.06 89 PHE A C 1
ATOM 641 O O . PHE A 1 89 ? 5.219 -3.140 -9.640 1.00 85.06 89 PHE A O 1
ATOM 648 N N . LEU A 1 90 ? 4.647 -4.631 -8.079 1.00 82.69 90 LEU A N 1
ATOM 649 C CA . LEU A 1 90 ? 5.677 -5.585 -8.487 1.00 82.69 90 LEU A CA 1
ATOM 650 C C . LEU A 1 90 ? 5.395 -6.179 -9.875 1.00 82.69 90 LEU A C 1
ATOM 652 O O . LEU A 1 90 ? 6.330 -6.410 -10.641 1.00 82.69 90 LEU A O 1
ATOM 656 N N . SER A 1 91 ? 4.123 -6.393 -10.221 1.00 83.44 91 SER A N 1
ATOM 657 C CA . SER A 1 91 ? 3.724 -6.882 -11.547 1.00 83.44 91 SER A CA 1
ATOM 658 C C . SER A 1 91 ? 3.898 -5.808 -12.631 1.00 83.44 91 SER A C 1
ATOM 660 O O . SER A 1 91 ? 4.414 -6.109 -13.712 1.00 83.44 91 SER A O 1
ATOM 662 N N . SER A 1 92 ? 3.563 -4.548 -12.334 1.00 80.75 92 SER A N 1
ATOM 663 C CA . SER A 1 92 ? 3.853 -3.404 -13.215 1.00 80.75 92 SER A CA 1
ATOM 664 C C . SER A 1 92 ? 5.354 -3.237 -13.418 1.00 80.75 92 SER A C 1
ATOM 666 O O . SER A 1 92 ? 5.825 -3.241 -14.552 1.00 80.75 92 SER A O 1
ATOM 668 N N . SER A 1 93 ? 6.129 -3.258 -12.332 1.00 80.69 93 SER A N 1
ATOM 669 C CA . SER A 1 93 ? 7.591 -3.199 -12.364 1.00 80.69 93 SER A CA 1
ATOM 670 C C . SER A 1 93 ? 8.189 -4.335 -13.202 1.00 80.69 93 SER A C 1
ATOM 672 O O . SER A 1 93 ? 9.024 -4.095 -14.071 1.00 80.69 93 SER A O 1
ATOM 674 N N . ALA A 1 94 ? 7.709 -5.574 -13.053 1.00 79.00 94 ALA A N 1
ATOM 675 C CA . ALA A 1 94 ? 8.169 -6.696 -13.872 1.00 79.00 94 ALA A CA 1
ATOM 676 C C . ALA A 1 94 ? 7.947 -6.477 -15.382 1.00 79.00 94 ALA A C 1
ATOM 678 O O . ALA A 1 94 ? 8.718 -6.998 -16.187 1.00 79.00 94 ALA A O 1
ATOM 679 N N . SER A 1 95 ? 6.931 -5.698 -15.763 1.00 80.75 95 SER A N 1
ATOM 680 C CA . SER A 1 95 ? 6.624 -5.353 -17.158 1.00 80.75 95 SER A CA 1
ATOM 681 C C . SER A 1 95 ? 7.383 -4.115 -17.639 1.00 80.75 95 SER A C 1
ATOM 683 O O . SER A 1 95 ? 7.868 -4.087 -18.768 1.00 80.75 95 SER A O 1
ATOM 685 N N . ASP A 1 96 ? 7.509 -3.096 -16.791 1.00 80.00 96 ASP A N 1
ATOM 686 C CA . ASP A 1 96 ? 8.112 -1.804 -17.129 1.00 80.00 96 ASP A CA 1
ATOM 687 C C . ASP A 1 96 ? 9.643 -1.822 -17.060 1.00 80.00 96 ASP A C 1
ATOM 689 O O . ASP A 1 96 ? 10.307 -1.106 -17.812 1.00 80.00 96 ASP A O 1
ATOM 693 N N . CYS A 1 97 ? 10.224 -2.676 -16.212 1.00 75.88 97 CYS A N 1
ATOM 694 C CA . CYS A 1 97 ? 11.667 -2.917 -16.166 1.00 75.88 97 CYS A CA 1
ATOM 695 C C . CYS A 1 97 ? 12.132 -3.935 -17.231 1.00 75.88 97 CYS A C 1
ATOM 697 O O . CYS A 1 97 ? 13.338 -4.077 -17.476 1.00 75.88 97 CYS A O 1
ATOM 699 N N . ALA A 1 98 ? 11.208 -4.693 -17.834 1.00 73.62 98 ALA A N 1
ATOM 700 C CA . ALA A 1 98 ? 11.518 -5.652 -18.888 1.00 73.62 98 ALA A CA 1
ATOM 701 C C . ALA A 1 98 ? 11.696 -4.954 -20.245 1.00 73.62 98 ALA A C 1
ATOM 703 O O . ALA A 1 98 ? 11.108 -3.915 -20.527 1.00 73.62 98 ALA A O 1
ATOM 704 N N . LYS A 1 99 ? 12.525 -5.546 -21.115 1.00 66.25 99 LYS A N 1
ATOM 705 C CA . LYS A 1 99 ? 12.697 -5.070 -22.500 1.00 66.25 99 LYS A CA 1
ATOM 706 C C . LYS A 1 99 ? 11.535 -5.463 -23.416 1.00 66.25 99 LYS A C 1
ATOM 708 O O . LYS A 1 99 ? 11.452 -4.939 -24.519 1.00 66.25 99 LYS A O 1
ATOM 713 N N . ASP A 1 100 ? 10.696 -6.396 -22.973 1.00 70.62 100 ASP A N 1
ATOM 714 C CA . ASP A 1 100 ? 9.629 -7.000 -23.763 1.00 70.62 100 ASP A CA 1
ATOM 715 C C . ASP A 1 100 ? 8.280 -6.850 -23.051 1.00 70.62 100 ASP A C 1
ATOM 717 O O . ASP A 1 100 ? 8.227 -6.728 -21.823 1.00 70.62 100 ASP A O 1
ATOM 721 N N . LEU A 1 101 ? 7.192 -6.835 -23.819 1.00 71.12 101 LEU A N 1
ATOM 722 C CA . LEU A 1 101 ? 5.843 -6.615 -23.298 1.00 71.12 101 LEU A CA 1
ATOM 723 C C . LEU A 1 101 ? 5.291 -7.910 -22.701 1.00 71.12 101 LEU A C 1
ATOM 725 O O . LEU A 1 101 ? 4.839 -8.802 -23.417 1.00 71.12 101 LEU A O 1
ATOM 729 N N . ASN A 1 102 ? 5.269 -7.995 -21.371 1.00 75.75 102 ASN A N 1
ATOM 730 C CA . ASN A 1 102 ? 4.661 -9.122 -20.674 1.00 75.75 102 ASN A CA 1
ATOM 731 C C . ASN A 1 102 ? 3.182 -8.856 -20.339 1.00 75.75 102 ASN A C 1
ATOM 733 O O . ASN A 1 102 ? 2.851 -8.391 -19.249 1.00 75.75 102 ASN A O 1
ATOM 737 N N . ASN A 1 103 ? 2.274 -9.196 -21.258 1.00 78.44 103 ASN A N 1
ATOM 738 C CA . ASN A 1 103 ? 0.825 -8.998 -21.072 1.00 78.44 103 ASN A CA 1
ATOM 739 C C . ASN A 1 103 ? 0.276 -9.680 -19.805 1.00 78.44 103 ASN A C 1
ATOM 741 O O . ASN A 1 103 ? -0.644 -9.171 -19.172 1.00 78.44 103 ASN A O 1
ATOM 745 N N . GLN A 1 104 ? 0.861 -10.813 -19.404 1.00 73.3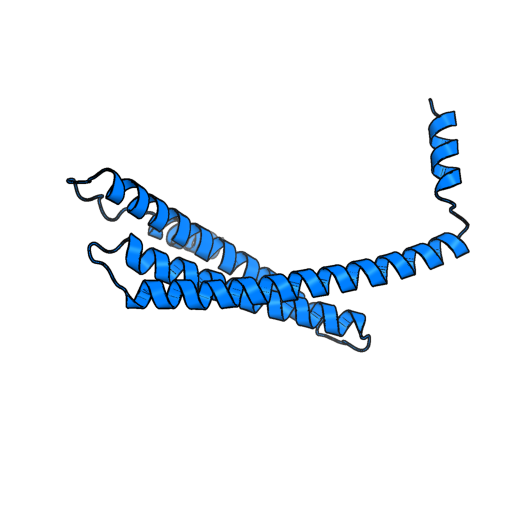1 104 GLN A N 1
ATOM 746 C CA . GLN A 1 104 ? 0.435 -11.538 -18.207 1.00 73.31 104 GLN A CA 1
ATOM 747 C C . GLN A 1 104 ? 0.675 -10.733 -16.922 1.00 73.31 104 GLN A C 1
ATOM 749 O O . GLN A 1 104 ? -0.151 -10.773 -16.011 1.00 73.31 104 GLN A O 1
ATOM 754 N N . ALA A 1 105 ? 1.779 -9.989 -16.850 1.00 71.00 105 ALA A N 1
ATOM 755 C CA . ALA A 1 105 ? 2.086 -9.168 -15.687 1.00 71.00 105 ALA A CA 1
ATOM 756 C C . ALA A 1 105 ? 1.242 -7.884 -15.646 1.00 71.00 105 ALA A C 1
ATOM 758 O O . ALA A 1 105 ? 0.817 -7.500 -14.561 1.00 71.00 105 ALA A O 1
ATOM 759 N N . TYR A 1 106 ? 0.872 -7.299 -16.791 1.00 78.62 106 TYR A N 1
ATOM 760 C CA . TYR A 1 106 ? -0.124 -6.216 -16.814 1.00 78.62 106 TYR A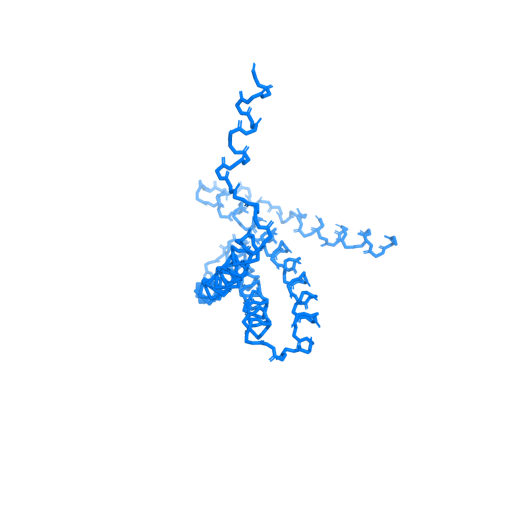 CA 1
ATOM 761 C C . TYR A 1 106 ? -1.498 -6.678 -16.312 1.00 78.62 106 TYR A C 1
ATOM 763 O O . TYR A 1 106 ? -2.081 -6.033 -15.448 1.00 78.62 106 TYR A O 1
ATOM 771 N N . CYS A 1 107 ? -1.995 -7.838 -16.759 1.00 77.31 107 CYS A N 1
ATOM 772 C CA . CYS A 1 107 ? -3.271 -8.360 -16.255 1.00 77.31 107 CYS A CA 1
ATOM 773 C C . CYS A 1 107 ? -3.231 -8.663 -14.746 1.00 77.31 107 CYS A C 1
ATOM 775 O O . CYS A 1 107 ? -4.217 -8.453 -14.032 1.00 77.31 107 CYS A O 1
ATOM 777 N N . ALA A 1 108 ? -2.095 -9.155 -14.244 1.00 76.31 108 ALA A N 1
ATOM 778 C CA . ALA A 1 108 ? -1.893 -9.366 -12.813 1.00 76.31 108 ALA A CA 1
ATOM 779 C C . ALA A 1 108 ? -1.860 -8.037 -12.039 1.00 76.31 108 ALA A C 1
ATOM 781 O O . ALA A 1 108 ? -2.436 -7.955 -10.953 1.00 76.31 108 ALA A O 1
ATOM 782 N N . ALA A 1 109 ? -1.250 -6.997 -12.612 1.00 80.56 109 ALA A N 1
ATOM 783 C CA . ALA A 1 109 ? -1.222 -5.664 -12.029 1.00 80.56 109 ALA A CA 1
ATOM 784 C C . ALA A 1 109 ? -2.627 -5.056 -11.932 1.00 80.56 109 ALA A C 1
ATOM 786 O O . ALA A 1 109 ? -3.034 -4.635 -10.853 1.00 80.56 109 ALA A O 1
ATOM 787 N N . ASP A 1 110 ? -3.401 -5.094 -13.017 1.00 85.62 110 ASP A N 1
ATOM 788 C CA . ASP A 1 110 ? -4.746 -4.508 -13.067 1.00 85.62 110 ASP A CA 1
ATOM 789 C C . ASP A 1 110 ? -5.729 -5.220 -12.129 1.00 85.62 110 ASP A C 1
ATOM 791 O O . ASP A 1 110 ? -6.501 -4.581 -11.411 1.00 85.62 110 ASP A O 1
ATOM 795 N N . SER A 1 111 ? -5.693 -6.556 -12.097 1.00 85.06 111 SER A N 1
ATOM 796 C CA . SER A 1 111 ? -6.555 -7.341 -11.202 1.00 85.06 111 SER A CA 1
ATOM 797 C C . SER A 1 111 ? -6.219 -7.102 -9.731 1.00 85.06 111 SER A C 1
ATOM 799 O O . SER A 1 111 ? -7.123 -6.908 -8.915 1.00 85.06 111 SER A O 1
ATOM 801 N N . SER A 1 112 ? -4.931 -7.052 -9.396 1.00 85.88 112 SER A N 1
ATOM 802 C CA . SER A 1 112 ? -4.471 -6.733 -8.044 1.00 85.88 112 SER A CA 1
ATOM 803 C C . SER A 1 112 ? -4.825 -5.291 -7.663 1.00 85.88 112 SER A C 1
ATOM 805 O O . SER A 1 112 ? -5.286 -5.049 -6.546 1.00 85.88 112 SER A O 1
ATOM 807 N N . GLY A 1 113 ? -4.719 -4.348 -8.604 1.00 84.31 113 GLY A N 1
ATOM 808 C CA . GLY A 1 113 ? -5.053 -2.941 -8.392 1.00 84.31 113 GLY A CA 1
ATOM 809 C C . GLY A 1 113 ? -6.543 -2.742 -8.129 1.00 84.31 113 GLY A C 1
ATOM 810 O O . GLY A 1 113 ? -6.926 -1.989 -7.233 1.00 84.31 113 GLY A O 1
ATOM 811 N N . LEU A 1 114 ? -7.399 -3.487 -8.834 1.00 87.50 114 LEU A N 1
ATOM 812 C CA . LEU A 1 114 ? -8.840 -3.490 -8.586 1.00 87.50 114 LEU A CA 1
ATOM 813 C C . LEU A 1 114 ? -9.177 -4.011 -7.180 1.00 87.50 114 LEU A C 1
ATOM 815 O O . LEU A 1 114 ? -9.988 -3.407 -6.473 1.00 87.50 114 LEU A O 1
ATOM 819 N N . VAL A 1 115 ? -8.544 -5.111 -6.759 1.00 88.56 115 VAL A N 1
ATOM 820 C CA . VAL A 1 115 ? -8.728 -5.679 -5.412 1.00 88.56 115 VAL A CA 1
ATOM 821 C C . VAL A 1 115 ? -8.257 -4.698 -4.341 1.00 88.56 115 VAL A C 1
ATOM 823 O O . VAL A 1 115 ? -8.969 -4.487 -3.356 1.00 88.56 115 VAL A O 1
ATOM 826 N N . SER A 1 116 ? -7.106 -4.057 -4.551 1.00 88.06 116 SER A N 1
ATOM 827 C CA . SER A 1 116 ? -6.600 -3.015 -3.658 1.00 88.06 116 SER A CA 1
ATOM 828 C C . SER A 1 116 ? -7.587 -1.854 -3.533 1.00 88.06 116 SER A C 1
ATOM 830 O O . SER A 1 116 ? -7.964 -1.475 -2.422 1.00 88.06 116 SER A O 1
ATOM 832 N N . GLY A 1 117 ? -8.078 -1.327 -4.658 1.00 89.44 117 GLY A N 1
ATOM 833 C CA . GLY A 1 117 ? -9.044 -0.231 -4.670 1.00 89.44 117 GLY A CA 1
ATOM 834 C C . GLY A 1 117 ? -10.304 -0.561 -3.869 1.00 89.44 117 GLY A C 1
ATOM 835 O O . GLY A 1 117 ? -10.741 0.235 -3.036 1.00 89.44 117 GLY A O 1
ATOM 836 N N . LEU A 1 118 ? -10.852 -1.766 -4.048 1.00 88.75 118 LEU A N 1
ATOM 837 C CA . LEU A 1 118 ? -12.038 -2.204 -3.315 1.00 88.75 118 LEU A CA 1
ATOM 838 C C . LEU A 1 118 ? -11.769 -2.364 -1.810 1.00 88.75 118 LEU A C 1
ATOM 840 O O . LEU A 1 118 ? -12.581 -1.940 -0.984 1.00 88.75 118 LEU A O 1
ATOM 844 N N . ALA A 1 119 ? -10.621 -2.930 -1.442 1.00 88.25 119 ALA A N 1
ATOM 845 C CA . ALA A 1 119 ? -10.221 -3.094 -0.049 1.00 88.25 119 ALA A CA 1
ATOM 846 C C . ALA A 1 119 ? -9.945 -1.744 0.642 1.00 88.25 119 ALA A C 1
ATOM 848 O O . ALA A 1 119 ? -10.310 -1.554 1.806 1.00 88.25 119 ALA A O 1
ATOM 849 N N . ASN A 1 120 ? -9.389 -0.771 -0.080 1.00 87.81 120 ASN A N 1
ATOM 850 C CA . ASN A 1 120 ? -9.197 0.595 0.402 1.00 87.81 120 ASN A CA 1
ATOM 851 C C . ASN A 1 120 ? -10.533 1.315 0.631 1.00 87.81 120 ASN A C 1
ATOM 853 O O . ASN A 1 120 ? -10.710 1.950 1.673 1.00 87.81 120 ASN A O 1
ATOM 857 N N . ILE A 1 121 ? -11.510 1.158 -0.270 1.00 90.19 121 ILE A N 1
ATOM 858 C CA . ILE A 1 121 ? -12.873 1.684 -0.075 1.00 90.19 121 ILE A CA 1
ATOM 859 C C . ILE A 1 121 ? -13.518 1.056 1.167 1.00 90.19 121 ILE A C 1
ATOM 861 O O . ILE A 1 121 ? -14.070 1.771 2.008 1.00 90.19 121 ILE A O 1
ATOM 865 N N . ALA A 1 122 ? -13.411 -0.266 1.325 1.00 87.25 122 ALA A N 1
ATOM 866 C CA . ALA A 1 122 ? -13.932 -0.966 2.497 1.00 87.25 122 ALA A CA 1
ATOM 867 C C . ALA A 1 122 ? -13.290 -0.442 3.793 1.00 87.25 122 ALA A C 1
ATOM 869 O O . ALA A 1 122 ? -13.992 -0.100 4.746 1.00 87.25 122 ALA A O 1
ATOM 870 N N . THR A 1 123 ? -11.968 -0.279 3.801 1.00 86.69 123 THR A N 1
ATOM 871 C CA . THR A 1 123 ? -11.214 0.249 4.946 1.00 86.69 123 THR A CA 1
ATOM 872 C C . THR A 1 123 ? -11.631 1.677 5.292 1.00 86.69 123 THR A C 1
ATOM 874 O O . THR A 1 123 ? -11.923 1.973 6.453 1.00 86.69 123 THR A O 1
ATOM 877 N N . ALA A 1 124 ? -11.722 2.554 4.289 1.00 87.50 124 ALA A N 1
ATOM 878 C CA . ALA A 1 124 ? -12.136 3.940 4.468 1.00 87.50 124 ALA A CA 1
ATOM 879 C C . ALA A 1 124 ? -13.569 4.031 5.007 1.00 87.50 124 ALA A C 1
ATOM 881 O O . ALA A 1 124 ? -13.815 4.755 5.969 1.00 87.50 124 ALA A O 1
ATOM 882 N N . SER A 1 125 ? -14.506 3.257 4.453 1.00 86.69 125 SER A N 1
ATOM 883 C CA . SER A 1 125 ? -15.904 3.253 4.903 1.00 86.69 125 SER A CA 1
ATOM 884 C C . SER A 1 125 ? -16.051 2.800 6.361 1.00 86.69 125 SER A C 1
ATOM 886 O O . SER A 1 125 ? -16.755 3.441 7.143 1.00 86.69 125 SER A O 1
ATOM 888 N N . ALA A 1 126 ? -15.319 1.762 6.768 1.00 85.19 126 ALA A N 1
ATOM 889 C CA . ALA A 1 126 ? -15.324 1.275 8.142 1.00 85.19 126 ALA A CA 1
ATOM 890 C C . ALA A 1 126 ? -14.649 2.262 9.110 1.00 85.19 126 ALA A C 1
ATOM 892 O O . ALA A 1 126 ? -15.130 2.461 10.228 1.00 85.19 126 ALA A O 1
ATOM 893 N N . ALA A 1 127 ? -13.581 2.940 8.680 1.00 82.44 127 ALA A N 1
ATOM 894 C CA . ALA A 1 127 ? -12.963 4.011 9.458 1.00 82.44 127 ALA A CA 1
ATOM 895 C C . ALA A 1 127 ? -13.923 5.197 9.652 1.00 82.44 127 ALA A C 1
ATOM 897 O O . ALA A 1 127 ? -14.051 5.703 10.767 1.00 82.44 127 ALA A O 1
ATOM 898 N N . MET A 1 128 ? -14.649 5.601 8.603 1.00 85.31 128 MET A N 1
ATOM 899 C CA . MET A 1 128 ? -15.673 6.649 8.696 1.00 85.31 128 MET A CA 1
ATOM 900 C C . MET A 1 128 ? -16.785 6.255 9.665 1.00 85.31 128 MET A C 1
ATOM 902 O O . MET A 1 128 ? -17.144 7.050 10.533 1.00 85.31 128 MET A O 1
ATOM 906 N N . HIS A 1 129 ? -17.265 5.012 9.590 1.00 83.38 129 HIS A N 1
ATOM 907 C CA . HIS A 1 129 ? -18.257 4.491 10.527 1.00 83.38 129 HIS A CA 1
ATOM 908 C C . HIS A 1 129 ? -17.767 4.584 11.982 1.00 83.38 129 HIS A C 1
ATOM 910 O O . HIS A 1 129 ? -18.455 5.139 12.841 1.00 83.38 129 HIS A O 1
ATOM 916 N N . ALA A 1 130 ? -16.540 4.128 12.253 1.00 79.88 130 ALA A N 1
ATOM 917 C CA . ALA A 1 130 ? -15.951 4.175 13.590 1.00 79.88 130 ALA A CA 1
ATOM 918 C C . ALA A 1 130 ? -15.783 5.613 14.120 1.00 79.88 130 ALA A C 1
ATOM 920 O O . ALA A 1 130 ? -16.006 5.875 15.306 1.00 79.88 130 ALA A O 1
ATOM 921 N N . VAL A 1 131 ? -15.407 6.565 13.258 1.00 82.00 131 VAL A N 1
ATOM 922 C CA . VAL A 1 131 ? -15.263 7.980 13.635 1.00 82.00 131 VAL A CA 1
ATOM 923 C C . VAL A 1 131 ? -16.622 8.626 13.895 1.00 82.00 131 VAL A C 1
ATOM 925 O O . VAL A 1 131 ? -16.756 9.356 14.881 1.00 82.00 131 VAL A O 1
ATOM 928 N N . CYS A 1 132 ? -17.631 8.360 13.066 1.00 81.56 132 CYS A N 1
ATOM 929 C CA . CYS A 1 132 ? -18.976 8.908 13.239 1.00 81.56 132 CYS A CA 1
ATOM 930 C C . CYS A 1 132 ? -19.620 8.432 14.545 1.00 81.56 132 CYS A C 1
ATOM 932 O O . CYS A 1 132 ? -20.112 9.261 15.311 1.00 81.56 132 CYS A O 1
ATOM 934 N N . GLU A 1 133 ? -19.539 7.139 14.861 1.00 75.06 133 GLU A N 1
ATOM 935 C CA . GLU A 1 133 ? -20.108 6.585 16.097 1.00 75.06 133 GLU A CA 1
ATOM 936 C C . GLU A 1 133 ? -19.393 7.140 17.345 1.00 75.06 133 GLU A C 1
ATOM 938 O O . GLU A 1 133 ? -20.025 7.582 18.309 1.00 75.06 133 GLU A O 1
ATOM 943 N N . LYS A 1 134 ? -18.059 7.259 17.292 1.00 68.12 134 LYS A N 1
ATOM 944 C CA . LYS A 1 134 ? -17.255 7.867 18.366 1.00 68.12 134 LYS A CA 1
ATOM 945 C C . LYS A 1 134 ? -17.529 9.366 18.546 1.00 68.12 134 LYS A C 1
ATOM 947 O O . LYS A 1 134 ? -17.466 9.877 19.666 1.00 68.12 134 LYS A O 1
ATOM 952 N N . SER A 1 135 ? -17.815 10.082 17.460 1.00 65.00 135 SER A N 1
ATOM 953 C CA . SER A 1 135 ? -18.129 11.518 17.481 1.00 65.00 135 SER A CA 1
ATOM 954 C C . SER A 1 135 ? -19.532 11.780 18.026 1.00 65.00 135 SER A C 1
ATOM 956 O O . SER A 1 135 ? -19.700 12.694 18.834 1.00 65.00 135 SER A O 1
ATOM 958 N N . ALA A 1 136 ? -20.508 10.942 17.666 1.00 61.22 136 ALA A N 1
ATOM 959 C CA . ALA A 1 136 ? -21.855 10.978 18.231 1.00 61.22 136 ALA A CA 1
ATOM 960 C C . ALA A 1 136 ? -21.835 10.720 19.748 1.00 61.22 136 ALA A C 1
ATOM 962 O O . ALA A 1 136 ? -22.410 11.494 20.515 1.00 61.22 136 ALA A O 1
ATOM 963 N N . ALA A 1 137 ? -21.074 9.716 20.201 1.00 60.41 137 ALA A N 1
ATOM 964 C CA . ALA A 1 137 ? -20.891 9.443 21.627 1.00 60.41 137 ALA A CA 1
ATOM 965 C C . ALA A 1 137 ? -20.238 10.624 22.374 1.00 60.41 137 ALA A C 1
ATOM 967 O O . ALA A 1 137 ? -20.692 11.015 23.450 1.00 60.41 137 ALA A O 1
ATOM 968 N N . ARG A 1 138 ? -19.207 11.258 21.793 1.00 59.94 138 ARG A N 1
ATOM 969 C CA . ARG A 1 138 ? -18.579 12.459 22.378 1.00 59.94 138 ARG A CA 1
ATOM 970 C C . ARG A 1 138 ? -19.510 13.662 22.439 1.00 59.94 138 ARG A C 1
ATOM 972 O O . ARG A 1 138 ? -19.396 14.447 23.377 1.00 59.94 138 ARG A O 1
ATOM 979 N N . PHE A 1 139 ? -20.383 13.839 21.453 1.00 58.78 139 PHE A N 1
ATOM 980 C CA . PHE A 1 139 ? -21.355 14.927 21.468 1.00 58.78 139 PHE A CA 1
ATOM 981 C C . PHE A 1 139 ? -22.358 14.749 22.614 1.00 58.78 139 PHE A C 1
ATOM 983 O O . PHE A 1 139 ? -22.613 15.704 23.344 1.00 58.78 139 PHE A O 1
ATOM 990 N N . SER A 1 140 ? -22.823 13.518 22.845 1.00 54.09 140 SER A N 1
ATOM 991 C CA . SER A 1 140 ? -23.709 13.202 23.972 1.00 54.09 140 SER A CA 1
ATOM 992 C C . SER A 1 140 ? -23.034 13.475 25.323 1.00 54.09 140 SER A C 1
ATOM 994 O O . SER A 1 140 ? -23.600 14.176 26.155 1.00 54.09 140 SER A O 1
ATOM 996 N N . VAL A 1 141 ? -21.775 13.049 25.510 1.00 57.50 141 VAL A N 1
ATOM 997 C CA . VAL A 1 141 ? -21.011 13.338 26.745 1.00 57.50 141 VAL A CA 1
ATOM 998 C C . VAL A 1 141 ? -20.747 14.836 26.920 1.00 57.50 141 VAL A C 1
ATOM 1000 O O . VAL A 1 141 ? -20.815 15.346 28.031 1.00 57.50 141 VAL A O 1
ATOM 1003 N N . LYS A 1 142 ? -20.461 15.577 25.842 1.00 55.41 142 LYS A N 1
ATOM 1004 C CA . LYS A 1 142 ? -20.253 17.034 25.908 1.00 55.41 142 LYS A CA 1
ATOM 1005 C C . LYS A 1 142 ? -21.531 17.784 26.299 1.00 55.41 142 LYS A C 1
ATOM 1007 O O . LYS A 1 142 ? -21.440 18.788 27.003 1.00 55.41 142 LYS A O 1
ATOM 1012 N N . SER A 1 143 ? -22.689 17.277 25.873 1.00 51.16 143 SER A N 1
ATOM 1013 C CA . SER A 1 143 ? -24.001 17.774 26.292 1.00 51.16 143 SER A CA 1
ATOM 1014 C C . SER A 1 143 ? -24.260 17.512 27.778 1.00 51.16 143 SER A C 1
ATOM 1016 O O . SER A 1 143 ? -24.789 18.389 28.453 1.00 51.16 143 SER A O 1
ATOM 1018 N N . GLU A 1 144 ? -23.844 16.359 28.311 1.00 51.00 144 GLU A N 1
ATOM 1019 C CA . GLU A 1 144 ? -23.983 16.046 29.743 1.00 51.00 144 GLU A CA 1
ATOM 1020 C C . GLU A 1 144 ? -22.958 16.771 30.628 1.00 51.00 144 GLU A C 1
ATOM 1022 O O . GLU A 1 144 ? -23.277 17.174 31.743 1.00 51.00 144 GLU A O 1
ATOM 1027 N N . LEU A 1 145 ? -21.744 17.025 30.127 1.00 58.03 145 LEU A N 1
ATOM 1028 C CA . LEU A 1 145 ? -20.715 17.798 30.836 1.00 58.03 145 LEU A CA 1
ATOM 1029 C C . LEU A 1 145 ? -20.912 19.325 30.731 1.00 58.03 145 LEU A C 1
ATOM 1031 O O . LEU A 1 145 ? -20.063 20.085 31.196 1.00 58.03 145 LEU A O 1
ATOM 1035 N N . GLY A 1 146 ? -21.988 19.792 30.085 1.00 53.19 146 GLY A N 1
ATOM 1036 C CA . GLY A 1 146 ? -22.342 21.212 29.981 1.00 53.19 146 GLY A CA 1
ATOM 1037 C C . GLY A 1 146 ? -21.326 22.093 29.239 1.00 53.19 146 GLY A C 1
ATOM 1038 O O . GLY A 1 146 ? -21.400 23.321 29.319 1.00 53.19 146 GLY A O 1
ATOM 1039 N N . ILE A 1 147 ? -20.366 21.512 28.509 1.00 62.41 147 ILE A N 1
ATOM 1040 C CA . ILE A 1 147 ? -19.406 22.287 27.712 1.00 62.41 147 ILE A CA 1
ATOM 1041 C C . ILE A 1 147 ? -20.075 22.619 26.382 1.00 62.41 147 ILE A C 1
ATOM 1043 O O . ILE A 1 147 ? -19.833 21.983 25.361 1.00 62.41 147 ILE A O 1
ATOM 1047 N N . ASP A 1 148 ? -20.930 23.631 26.379 1.00 59.44 148 ASP A N 1
ATOM 1048 C CA . ASP A 1 148 ? -21.515 24.147 25.148 1.00 59.44 148 ASP A CA 1
ATOM 1049 C C . ASP A 1 148 ? -20.409 24.750 24.254 1.00 59.44 148 ASP A C 1
ATOM 1051 O O . ASP A 1 148 ? -19.624 25.608 24.674 1.00 59.44 148 ASP A O 1
ATOM 1055 N N . VAL A 1 149 ? -20.314 24.297 22.999 1.00 61.03 149 VAL A N 1
ATOM 1056 C CA . VAL A 1 149 ? -19.347 24.827 22.017 1.00 61.03 149 VAL A CA 1
ATOM 1057 C C . VAL A 1 149 ? -19.626 26.304 21.715 1.00 61.03 149 VAL A C 1
ATOM 1059 O O . VAL A 1 149 ? -18.698 27.048 21.385 1.00 61.03 149 VAL A O 1
ATOM 1062 N N . ARG A 1 150 ? -20.874 26.767 21.901 1.00 59.31 150 ARG A N 1
ATOM 1063 C CA . ARG A 1 150 ? -21.209 28.199 21.841 1.00 59.31 150 ARG A CA 1
ATOM 1064 C C . ARG A 1 150 ? -20.472 28.996 22.909 1.00 59.31 150 ARG A C 1
ATOM 1066 O O . ARG A 1 150 ? -19.924 30.048 22.599 1.00 59.31 150 ARG A O 1
ATOM 1073 N N . ARG A 1 151 ? -20.353 28.466 24.131 1.00 59.16 151 ARG A N 1
ATOM 1074 C CA . ARG A 1 151 ? -19.690 29.160 25.248 1.00 59.16 151 ARG A CA 1
ATOM 1075 C C . ARG A 1 151 ? -18.180 29.305 25.041 1.00 59.16 151 ARG A C 1
ATOM 1077 O O . ARG A 1 151 ? -17.609 30.327 25.402 1.00 59.16 151 ARG A O 1
ATOM 1084 N N . LEU A 1 152 ? -17.542 28.326 24.396 1.00 62.19 152 LEU A N 1
ATOM 1085 C CA . LEU A 1 152 ? -16.125 28.405 24.006 1.00 62.19 152 LEU A CA 1
ATOM 1086 C C . LEU A 1 152 ? -15.863 29.447 22.907 1.00 62.19 152 LEU A C 1
ATOM 1088 O O . LEU A 1 152 ? -14.769 30.002 22.841 1.00 62.19 152 LEU A O 1
ATOM 1092 N N . THR A 1 153 ? -16.856 29.717 22.057 1.00 64.88 153 THR A N 1
ATOM 1093 C CA . THR A 1 153 ? -16.753 30.736 21.002 1.00 64.88 153 THR A CA 1
ATOM 1094 C C . THR A 1 153 ? -16.893 32.142 21.592 1.00 64.88 153 THR A C 1
ATOM 1096 O O . THR A 1 153 ? -16.135 33.034 21.220 1.00 64.88 153 THR A O 1
ATOM 1099 N N . GLU A 1 154 ? -17.782 32.318 22.574 1.00 66.31 154 GLU A N 1
ATOM 1100 C CA . GLU A 1 154 ? -17.932 33.575 23.323 1.00 66.31 154 GLU A CA 1
ATOM 1101 C C . GLU A 1 154 ? -16.716 33.885 24.214 1.00 66.31 154 GLU A C 1
ATOM 1103 O O . GLU A 1 154 ? -16.215 35.006 24.204 1.00 66.31 154 GLU A O 1
ATOM 1108 N N . LEU A 1 155 ? -16.145 32.895 24.912 1.00 63.69 155 LEU A N 1
ATOM 1109 C CA . LEU A 1 155 ? -14.926 33.109 25.712 1.00 63.69 155 LEU A CA 1
ATOM 1110 C C . LEU A 1 155 ? -13.712 33.500 24.858 1.00 63.69 155 LEU A C 1
ATOM 1112 O O . LEU A 1 155 ? -12.875 34.280 25.304 1.00 63.69 155 LEU A O 1
ATOM 1116 N N . ARG A 1 156 ? -13.624 32.999 23.620 1.00 68.69 156 ARG A N 1
ATOM 1117 C CA . ARG A 1 156 ? -12.557 33.384 22.686 1.00 68.69 156 ARG A CA 1
ATOM 1118 C C . ARG A 1 156 ? -12.703 34.833 22.205 1.00 68.69 156 ARG A C 1
ATOM 1120 O O . ARG A 1 156 ? -11.690 35.466 21.939 1.00 68.69 156 ARG A O 1
ATOM 1127 N N . ARG A 1 157 ? -13.929 35.366 22.131 1.00 67.12 157 ARG A N 1
ATOM 1128 C CA . ARG A 1 157 ? -14.187 36.780 21.802 1.00 67.12 157 ARG A CA 1
ATOM 1129 C C . ARG A 1 157 ? -13.867 37.741 22.947 1.00 67.12 157 ARG A C 1
ATOM 1131 O O . ARG A 1 157 ? -13.557 38.883 22.669 1.00 67.12 157 ARG A O 1
ATOM 1138 N N . LEU A 1 158 ? -13.919 37.293 24.204 1.00 69.06 158 LEU A N 1
ATOM 1139 C CA . LEU A 1 158 ? -13.554 38.111 25.373 1.00 69.06 158 LEU A CA 1
ATOM 1140 C C . LEU A 1 158 ? -12.038 38.165 25.645 1.00 69.06 158 LEU A C 1
ATOM 1142 O O . LEU A 1 158 ? -11.599 38.894 26.528 1.00 69.06 158 LEU A O 1
ATOM 1146 N N . GLN A 1 159 ? -11.245 37.358 24.934 1.00 73.06 159 GLN A N 1
ATOM 1147 C CA . GLN A 1 159 ? -9.779 37.322 25.029 1.00 73.06 159 GLN A CA 1
ATOM 1148 C C . GLN A 1 159 ? -9.082 38.051 23.862 1.00 73.06 159 GLN A C 1
ATOM 1150 O O . GLN A 1 159 ? -7.857 37.991 23.764 1.00 73.06 159 GLN A O 1
ATOM 1155 N N . GLN A 1 160 ? -9.846 38.713 22.987 1.00 67.50 160 GLN A N 1
ATOM 1156 C CA . GLN A 1 160 ? -9.359 39.668 21.984 1.00 67.50 160 GLN A CA 1
ATOM 1157 C C . GLN A 1 160 ? -9.807 41.073 22.372 1.00 67.50 160 GLN A C 1
ATOM 1159 O O . GLN A 1 160 ? -9.024 42.007 22.104 1.00 67.50 160 GLN A O 1
#

Radius of gyration: 23.32 Å; chains: 1; bounding box: 47×51×58 Å

pLDDT: mean 73.94, std 14.12, range [40.34, 90.19]